Protein AF-A0A363UB83-F1 (afdb_monomer)

Foldseek 3Di:
DDVPDDQDPLNVLLVVCCVVPHVPDDADQADCPDPVADRVRPRRRSNVVCVVVVVDVD

Secondary structure (DSSP, 8-state):
--T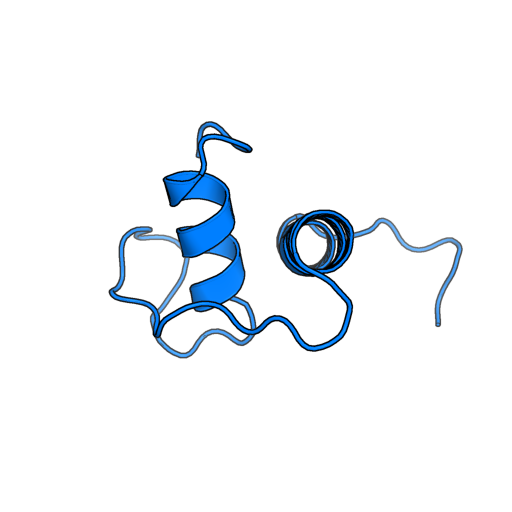TSPPPHHHHHHHHHHHHH-TT--PPPP----TTS-TT-TTHHHHHHHHHTTSS--

Mean predicted aligned error: 3.11 Å

Nearest PDB structures (foldseek):
  6jeo-assembly1_aK  TM=2.735E-01  e=7.307E+00  Nostoc sp. PCC 7120 = FACHB-418

Sequence (58 aa):
FCPDTPVTRAQMAVFLLKSKHGVSYTPPAATGVFTDVPVGYWADKWIEQLAAEGITGG

Radius of gyration: 11.46 Å; Cα contacts (8 Å, |Δi|>4): 46; chains: 1; bounding box: 29×21×28 Å

pLDDT: mean 94.33, std 6.39, range [66.25, 98.19]

Structure (mmCIF, N/CA/C/O backbone):
data_AF-A0A363UB83-F1
#
_entry.id   AF-A0A363UB83-F1
#
loop_
_atom_site.group_PDB
_atom_site.id
_atom_site.type_symbol
_atom_site.label_atom_id
_atom_site.label_alt_id
_atom_site.label_comp_id
_atom_site.label_asym_id
_atom_site.label_entity_id
_atom_site.label_seq_id
_atom_site.pdbx_PDB_ins_code
_atom_site.Cartn_x
_atom_site.Cartn_y
_atom_site.Cartn_z
_atom_site.occupancy
_atom_site.B_iso_or_equiv
_atom_site.auth_seq_id
_atom_site.auth_comp_id
_atom_site.auth_asym_id
_atom_site.auth_atom_id
_atom_site.pdbx_PDB_model_num
ATOM 1 N N . PHE A 1 1 ? 17.991 -0.987 -8.564 1.00 66.25 1 PHE A N 1
ATOM 2 C CA . PHE A 1 1 ? 17.600 -2.390 -8.338 1.00 66.25 1 PHE A CA 1
ATOM 3 C C . PHE A 1 1 ? 18.747 -3.046 -7.591 1.00 66.25 1 PHE A C 1
ATOM 5 O O . PHE A 1 1 ? 19.843 -3.074 -8.132 1.00 66.25 1 PHE A O 1
ATOM 12 N N . CYS A 1 2 ? 18.523 -3.442 -6.337 1.00 76.25 2 CYS A N 1
ATOM 13 C CA . CYS A 1 2 ? 19.532 -4.031 -5.453 1.00 76.25 2 CYS A CA 1
ATOM 14 C C . CYS A 1 2 ? 19.086 -5.473 -5.151 1.00 76.25 2 CYS A C 1
ATOM 16 O O . CYS A 1 2 ? 18.252 -5.659 -4.269 1.00 76.25 2 CYS A O 1
ATOM 18 N N . PRO A 1 3 ? 19.524 -6.476 -5.931 1.00 83.25 3 PRO A N 1
ATOM 19 C CA . PRO A 1 3 ? 18.959 -7.829 -5.867 1.00 83.25 3 PRO A CA 1
ATOM 20 C C . PRO A 1 3 ? 19.233 -8.542 -4.537 1.00 83.25 3 PRO A C 1
ATOM 22 O O . PRO A 1 3 ? 18.424 -9.363 -4.117 1.00 83.25 3 PRO A O 1
ATOM 25 N N . ASP A 1 4 ? 20.329 -8.192 -3.861 1.00 90.31 4 ASP A N 1
ATOM 26 C CA . ASP A 1 4 ? 20.752 -8.836 -2.612 1.00 90.31 4 ASP A CA 1
ATOM 27 C C . ASP A 1 4 ? 20.176 -8.172 -1.352 1.00 90.31 4 ASP A C 1
ATOM 29 O O . ASP A 1 4 ? 20.323 -8.690 -0.245 1.00 90.31 4 ASP A O 1
ATOM 33 N N . THR A 1 5 ? 19.521 -7.011 -1.483 1.00 89.25 5 THR A N 1
ATOM 34 C CA . THR A 1 5 ? 18.879 -6.363 -0.332 1.00 89.25 5 THR A CA 1
ATOM 35 C C . THR A 1 5 ? 17.525 -7.007 -0.044 1.00 89.25 5 THR A C 1
ATOM 37 O O . THR A 1 5 ? 16.722 -7.131 -0.974 1.00 89.25 5 THR A O 1
ATOM 40 N N . PRO A 1 6 ? 17.218 -7.357 1.220 1.00 91.62 6 PRO A N 1
ATOM 41 C CA . PRO A 1 6 ? 15.918 -7.906 1.580 1.00 91.62 6 PRO A CA 1
ATOM 42 C C . PRO A 1 6 ? 14.766 -6.985 1.168 1.00 91.62 6 PRO A C 1
ATOM 44 O O . PRO A 1 6 ? 14.810 -5.773 1.387 1.00 91.62 6 PRO A O 1
ATOM 47 N N . VAL A 1 7 ? 13.712 -7.578 0.608 1.00 92.62 7 VAL A N 1
ATOM 48 C CA . VAL A 1 7 ? 12.478 -6.867 0.263 1.00 92.62 7 VAL A CA 1
ATOM 49 C C . VAL A 1 7 ? 11.733 -6.516 1.547 1.00 92.62 7 VAL A C 1
ATOM 51 O O . VAL A 1 7 ? 11.473 -7.380 2.386 1.00 92.62 7 VAL A O 1
ATOM 54 N N . THR A 1 8 ? 11.362 -5.248 1.708 1.00 94.62 8 THR A N 1
ATOM 55 C CA . THR A 1 8 ? 10.582 -4.815 2.872 1.00 94.62 8 THR A CA 1
ATOM 56 C C . THR A 1 8 ? 9.128 -5.279 2.760 1.00 94.62 8 THR A C 1
ATOM 58 O O . THR A 1 8 ? 8.604 -5.473 1.661 1.00 94.62 8 THR A O 1
ATOM 61 N N . ARG A 1 9 ? 8.421 -5.392 3.892 1.00 94.69 9 ARG A N 1
ATOM 62 C CA . ARG A 1 9 ? 6.978 -5.711 3.907 1.00 94.69 9 ARG A CA 1
ATOM 63 C C . ARG A 1 9 ? 6.162 -4.758 3.017 1.00 94.69 9 ARG A C 1
ATOM 65 O O . ARG A 1 9 ? 5.290 -5.204 2.279 1.00 94.69 9 ARG A O 1
ATOM 72 N N . ALA A 1 10 ? 6.501 -3.467 3.024 1.00 95.75 10 ALA A N 1
ATOM 73 C CA . ALA A 1 10 ? 5.861 -2.450 2.191 1.00 95.75 10 ALA A CA 1
ATOM 74 C C . ALA A 1 10 ? 6.103 -2.671 0.684 1.00 95.75 10 ALA A C 1
ATOM 76 O O . ALA A 1 10 ? 5.179 -2.566 -0.118 1.00 95.75 10 ALA A O 1
ATOM 77 N N . GLN A 1 11 ? 7.327 -3.031 0.286 1.00 96.25 11 GLN A N 1
ATOM 78 C CA . GLN A 1 11 ? 7.633 -3.379 -1.108 1.00 96.25 11 GLN A CA 1
ATOM 79 C C . GLN A 1 11 ? 6.917 -4.664 -1.540 1.00 96.25 11 GLN A C 1
ATOM 81 O O . GLN A 1 11 ? 6.376 -4.726 -2.644 1.00 96.25 11 GLN A O 1
ATOM 86 N N . MET A 1 12 ? 6.856 -5.662 -0.654 1.00 96.62 12 MET A N 1
ATOM 87 C CA . MET A 1 12 ? 6.137 -6.909 -0.911 1.00 96.62 12 MET A CA 1
ATOM 88 C C . MET A 1 12 ? 4.642 -6.662 -1.159 1.00 96.62 12 MET A C 1
ATOM 90 O O . MET A 1 12 ? 4.081 -7.250 -2.080 1.00 96.62 12 MET A O 1
ATOM 94 N N . ALA A 1 13 ? 4.010 -5.743 -0.418 1.00 97.12 13 ALA A N 1
ATOM 95 C CA . ALA A 1 13 ? 2.612 -5.371 -0.643 1.00 97.12 13 ALA A CA 1
ATOM 96 C C . ALA A 1 13 ? 2.355 -4.877 -2.076 1.00 97.12 13 ALA A C 1
ATOM 98 O O . ALA A 1 13 ? 1.398 -5.306 -2.724 1.00 97.12 13 ALA A O 1
ATOM 99 N N . VAL A 1 14 ? 3.250 -4.036 -2.608 1.00 97.19 14 VAL A N 1
ATOM 100 C CA . VAL A 1 14 ? 3.165 -3.550 -3.995 1.00 97.19 14 VAL A CA 1
ATOM 101 C C . VAL A 1 14 ? 3.295 -4.702 -4.990 1.00 97.19 14 VAL A C 1
ATOM 103 O O . VAL A 1 14 ? 2.505 -4.794 -5.932 1.00 97.19 14 VAL A O 1
ATOM 106 N N . PHE A 1 15 ? 4.276 -5.586 -4.793 1.00 96.69 15 PHE A N 1
ATOM 107 C CA . PHE A 1 15 ? 4.514 -6.705 -5.703 1.00 96.69 15 PHE A CA 1
ATOM 108 C C . PHE A 1 15 ? 3.357 -7.697 -5.719 1.00 96.69 15 PHE A C 1
ATOM 110 O O . PHE A 1 15 ? 2.909 -8.071 -6.802 1.00 96.69 15 PHE A O 1
ATOM 117 N N . LEU A 1 16 ? 2.832 -8.084 -4.555 1.00 97.44 16 LEU A N 1
ATOM 118 C CA . LEU A 1 16 ? 1.722 -9.032 -4.461 1.00 97.44 16 LEU A CA 1
ATOM 119 C C . LEU A 1 16 ? 0.451 -8.477 -5.112 1.00 97.44 16 LEU A C 1
ATOM 121 O O . LEU A 1 16 ? -0.159 -9.159 -5.935 1.00 97.44 16 LEU A O 1
ATOM 125 N N . LEU A 1 17 ? 0.088 -7.223 -4.827 1.00 98.19 17 LEU A N 1
ATOM 126 C CA . LEU A 1 17 ? -1.121 -6.617 -5.388 1.00 98.19 17 LEU A CA 1
ATOM 127 C C . LEU A 1 17 ? -1.013 -6.381 -6.899 1.00 98.19 17 LEU A C 1
ATOM 129 O O . LEU A 1 17 ? -1.966 -6.661 -7.622 1.00 98.19 17 LEU A O 1
ATOM 133 N N . LYS A 1 18 ? 0.146 -5.946 -7.415 1.00 98.06 18 LYS A N 1
ATOM 134 C CA . LYS A 1 18 ? 0.353 -5.845 -8.872 1.00 98.06 18 LYS A CA 1
ATOM 135 C C . LYS A 1 18 ? 0.398 -7.209 -9.557 1.00 98.06 18 LYS A C 1
ATOM 137 O O . LYS A 1 18 ? -0.057 -7.323 -10.690 1.00 98.06 18 LYS A O 1
ATOM 142 N N . SER A 1 19 ? 0.917 -8.238 -8.889 1.00 97.62 19 SER A N 1
ATOM 143 C CA . SER A 1 19 ? 0.916 -9.604 -9.430 1.00 97.62 19 SER A CA 1
ATOM 144 C C . SER A 1 19 ? -0.499 -10.178 -9.503 1.00 97.62 19 SER A C 1
ATOM 146 O O . SER A 1 19 ? -0.827 -10.869 -10.461 1.00 97.62 19 SER A O 1
ATOM 148 N N . LYS A 1 20 ? -1.351 -9.862 -8.519 1.00 97.81 20 LYS A N 1
ATOM 149 C CA . LYS A 1 20 ? -2.740 -10.329 -8.452 1.00 97.81 20 LYS A CA 1
ATOM 150 C C . LYS A 1 20 ? -3.680 -9.575 -9.399 1.00 97.81 20 LYS A C 1
ATOM 152 O O . LYS A 1 20 ? -4.484 -10.205 -10.077 1.00 97.81 20 LYS A O 1
ATOM 157 N N . HIS A 1 21 ? -3.587 -8.245 -9.445 1.00 98.00 21 HIS A N 1
ATOM 158 C CA . HIS A 1 21 ? -4.547 -7.379 -10.152 1.00 98.00 21 HIS A CA 1
ATOM 159 C C . HIS A 1 21 ? -4.021 -6.795 -11.469 1.00 98.00 21 HIS A C 1
ATOM 161 O O . HIS A 1 21 ? -4.763 -6.147 -12.204 1.00 98.00 21 HIS A O 1
ATOM 167 N N . GLY A 1 22 ? -2.742 -7.007 -11.776 1.00 98.12 22 GLY A N 1
ATOM 168 C CA . GLY A 1 22 ? -2.073 -6.485 -12.963 1.00 98.12 22 GLY A CA 1
ATOM 169 C C . GLY A 1 22 ? -1.215 -5.245 -12.697 1.00 98.12 22 GLY A C 1
ATOM 170 O O . GLY A 1 22 ? -1.367 -4.513 -11.717 1.00 98.12 22 GLY A O 1
ATOM 171 N N . VAL A 1 23 ? -0.285 -4.981 -13.620 1.00 96.25 23 VAL A N 1
ATOM 172 C CA . VAL A 1 23 ? 0.748 -3.938 -13.471 1.00 96.25 23 VAL A CA 1
ATOM 173 C C . VAL A 1 23 ? 0.190 -2.515 -13.381 1.00 96.25 23 VAL A C 1
ATOM 175 O O . VAL A 1 23 ? 0.835 -1.651 -12.785 1.00 96.25 23 VAL A O 1
ATOM 178 N N . SER A 1 24 ? -1.001 -2.266 -13.927 1.00 97.19 24 SER A N 1
ATOM 179 C CA . SER A 1 24 ? -1.699 -0.975 -13.878 1.00 97.19 24 SER A CA 1
ATOM 180 C C . SER A 1 24 ? -2.534 -0.778 -12.612 1.00 97.19 24 SER A C 1
ATOM 182 O O . SER A 1 24 ? -3.033 0.324 -12.384 1.00 97.19 24 SER A O 1
ATOM 184 N N . TYR A 1 25 ? -2.678 -1.809 -11.775 1.00 98.00 25 TYR A N 1
ATOM 185 C CA . TYR A 1 25 ? -3.469 -1.713 -10.558 1.00 98.00 25 TYR A CA 1
ATOM 186 C C . TYR A 1 25 ? -2.926 -0.633 -9.619 1.00 98.00 25 TYR A C 1
ATOM 188 O O . TYR A 1 25 ? -1.707 -0.485 -9.446 1.00 98.00 25 TYR A O 1
ATOM 196 N N . THR A 1 26 ? -3.860 0.104 -9.019 1.00 97.50 26 THR A N 1
ATOM 197 C CA . THR A 1 26 ? -3.624 1.091 -7.968 1.00 97.50 26 THR A CA 1
ATOM 198 C C . THR A 1 26 ? -4.706 0.912 -6.901 1.00 97.50 26 THR A C 1
ATOM 200 O O . THR A 1 26 ? -5.885 0.970 -7.253 1.00 97.50 26 THR A O 1
ATOM 203 N N . PRO A 1 27 ? -4.338 0.706 -5.624 1.00 97.38 27 PRO A N 1
ATOM 204 C CA . PRO A 1 27 ? -5.313 0.570 -4.549 1.00 97.38 27 PRO A CA 1
ATOM 205 C C . PRO A 1 27 ? -6.121 1.854 -4.295 1.00 97.38 27 PRO A C 1
ATOM 207 O O . PRO A 1 27 ? -5.650 2.944 -4.653 1.00 97.38 27 PRO A O 1
ATOM 210 N N . PRO A 1 28 ? -7.286 1.749 -3.625 1.00 97.31 28 PRO A N 1
ATOM 211 C CA . PRO A 1 28 ? -8.008 2.894 -3.067 1.00 97.31 28 PRO A CA 1
ATOM 212 C C . PRO A 1 28 ? -7.132 3.738 -2.130 1.00 97.31 28 PRO A C 1
ATOM 214 O O . PRO A 1 28 ? -6.101 3.275 -1.653 1.00 97.31 28 PRO A O 1
ATOM 217 N N . ALA A 1 29 ? -7.527 4.984 -1.861 1.00 97.06 29 ALA A N 1
ATOM 218 C CA . ALA A 1 29 ? -6.805 5.829 -0.908 1.00 97.06 29 ALA A CA 1
ATOM 219 C C . ALA A 1 29 ? -6.801 5.206 0.500 1.00 97.06 29 ALA A C 1
ATOM 221 O O . ALA A 1 29 ? -7.805 4.629 0.918 1.00 97.06 29 ALA A O 1
ATOM 222 N N . ALA A 1 30 ? -5.683 5.352 1.215 1.00 96.56 30 ALA A N 1
ATOM 223 C CA . ALA A 1 30 ? -5.564 4.890 2.592 1.00 96.56 30 ALA A CA 1
ATOM 224 C C . ALA A 1 30 ? -6.496 5.674 3.525 1.00 96.56 30 ALA A C 1
ATOM 226 O O . ALA A 1 30 ? -6.740 6.868 3.333 1.00 96.56 30 ALA A O 1
ATOM 227 N N . THR A 1 31 ? -6.984 4.991 4.553 1.00 96.31 31 THR A N 1
ATOM 228 C CA . THR A 1 31 ? -7.924 5.518 5.551 1.00 96.31 31 THR A CA 1
ATOM 229 C C . THR A 1 31 ? -7.337 5.583 6.961 1.00 96.31 31 THR A C 1
ATOM 231 O O . THR A 1 31 ? -7.967 6.152 7.849 1.00 96.31 31 THR A O 1
ATOM 234 N N . GLY A 1 32 ? -6.120 5.073 7.165 1.00 95.38 32 GLY A N 1
ATOM 235 C CA . GLY A 1 32 ? -5.428 5.072 8.451 1.00 95.38 32 GLY A CA 1
ATOM 236 C C . GLY A 1 32 ? -5.791 3.872 9.322 1.00 95.38 32 GLY A C 1
ATOM 237 O O . GLY A 1 32 ? -6.072 4.039 10.505 1.00 95.38 32 GLY A O 1
ATOM 238 N N . VAL A 1 33 ? -5.812 2.667 8.746 1.00 95.06 33 VAL A N 1
ATOM 239 C CA . VAL A 1 33 ? -6.189 1.426 9.457 1.00 95.06 33 VAL A CA 1
ATOM 240 C C . VAL A 1 33 ? -5.117 0.986 10.460 1.00 95.06 33 VAL A C 1
ATOM 242 O O . VAL A 1 33 ? -5.435 0.430 11.511 1.00 95.06 33 VAL A O 1
ATOM 245 N N . PHE A 1 34 ? -3.846 1.237 10.148 1.00 94.75 34 PHE A N 1
ATOM 246 C CA . PHE A 1 34 ? -2.703 0.825 10.958 1.00 94.75 34 PHE A CA 1
ATOM 247 C C . PHE A 1 34 ? -2.136 2.008 11.743 1.00 94.75 34 PHE A C 1
ATOM 249 O O . PHE A 1 34 ? -1.866 3.066 11.182 1.00 94.75 34 PHE A O 1
ATOM 256 N N . THR A 1 35 ? -1.918 1.834 13.047 1.00 95.06 35 THR A N 1
ATOM 257 C CA . THR A 1 35 ? -1.399 2.902 13.920 1.00 95.06 35 THR A CA 1
ATOM 258 C C . THR A 1 35 ? 0.093 3.169 13.723 1.00 95.06 35 THR A C 1
ATOM 260 O O . THR A 1 35 ? 0.568 4.259 14.035 1.00 95.06 35 THR A O 1
ATOM 263 N N . ASP A 1 36 ? 0.831 2.196 13.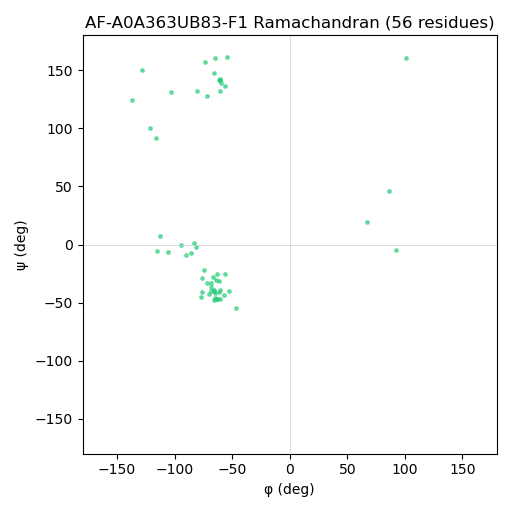192 1.00 94.56 36 ASP A N 1
ATOM 264 C CA . ASP A 1 36 ? 2.257 2.261 12.872 1.00 94.56 36 ASP A CA 1
ATOM 265 C C . ASP A 1 36 ? 2.537 2.652 1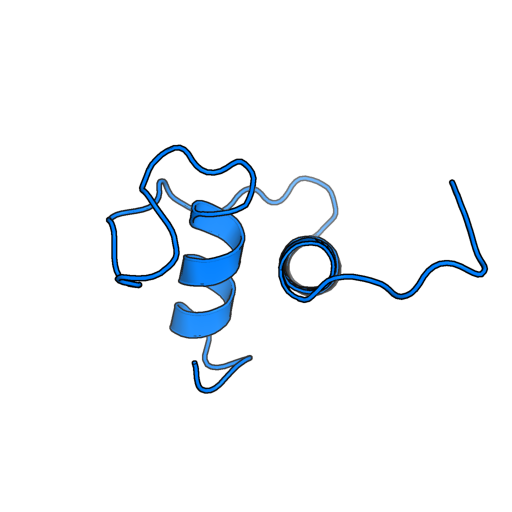1.409 1.00 94.56 36 ASP A C 1
ATOM 267 O O . ASP A 1 36 ? 3.697 2.809 11.021 1.00 94.56 36 ASP A O 1
ATOM 271 N N . VAL A 1 37 ? 1.492 2.873 10.604 1.00 95.00 37 VAL A N 1
ATOM 272 C CA . VAL A 1 37 ? 1.599 3.352 9.220 1.00 95.00 37 VAL A CA 1
ATOM 273 C C . VAL A 1 37 ? 0.829 4.667 9.078 1.00 95.00 37 VAL A C 1
ATOM 275 O O . VAL A 1 37 ? -0.391 4.659 8.930 1.00 95.00 37 VAL A O 1
ATOM 278 N N . PRO A 1 38 ? 1.517 5.823 9.100 1.00 96.12 38 PRO A N 1
ATOM 279 C CA . PRO A 1 38 ? 0.864 7.112 8.911 1.00 96.12 38 PRO A CA 1
ATOM 280 C C . PRO A 1 38 ? 0.181 7.215 7.543 1.00 96.12 38 PRO A C 1
ATOM 282 O O . PRO A 1 38 ? 0.751 6.815 6.525 1.00 96.12 38 PRO A O 1
ATOM 285 N N . VAL A 1 39 ? -0.998 7.840 7.501 1.00 95.44 39 VAL A N 1
ATO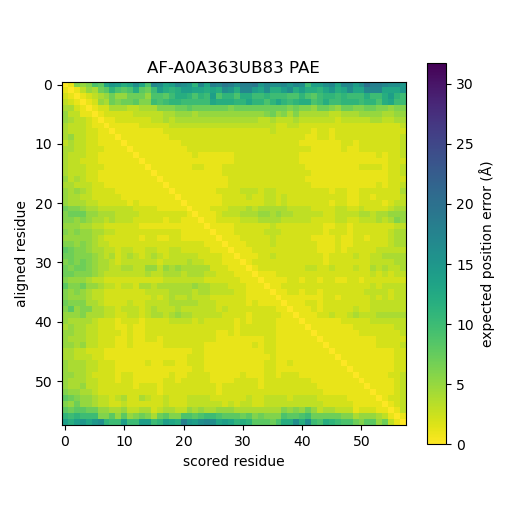M 286 C CA . VAL A 1 39 ? -1.631 8.240 6.235 1.00 95.44 39 VAL A CA 1
ATOM 287 C C . VAL A 1 39 ? -0.709 9.221 5.506 1.00 95.44 39 VAL A C 1
ATOM 289 O O . VAL A 1 39 ? -0.18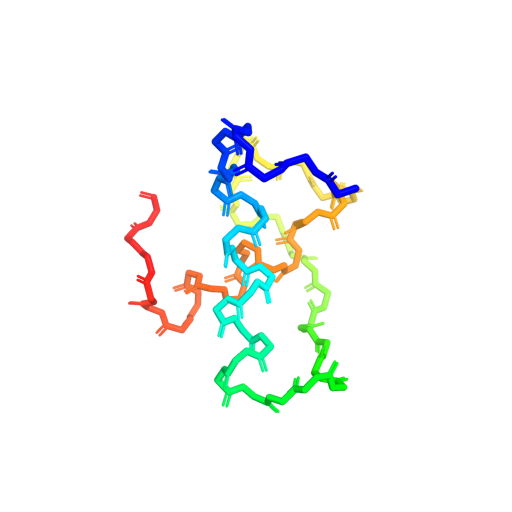9 10.165 6.102 1.00 95.44 39 VAL A O 1
ATOM 292 N N . GLY A 1 40 ? -0.483 8.988 4.216 1.00 94.81 40 GLY A N 1
ATOM 293 C CA . GLY A 1 40 ? 0.502 9.695 3.399 1.00 94.81 40 GLY A CA 1
ATOM 294 C C . GLY A 1 40 ? 1.871 9.009 3.343 1.00 94.81 40 GLY A C 1
ATOM 295 O O . GLY A 1 40 ? 2.739 9.454 2.588 1.00 94.81 40 GLY A O 1
ATOM 296 N N . TYR A 1 41 ? 2.088 7.920 4.091 1.00 97.19 41 TYR A N 1
ATOM 297 C CA . TYR A 1 41 ? 3.249 7.059 3.878 1.00 97.19 41 TYR A CA 1
ATOM 298 C C . TYR A 1 41 ? 3.210 6.464 2.465 1.00 97.19 41 TYR A C 1
ATOM 300 O O . TYR A 1 41 ? 2.160 6.068 1.981 1.00 97.19 41 TYR A O 1
ATOM 308 N N . TRP A 1 42 ? 4.359 6.342 1.794 1.00 97.50 42 TRP A N 1
ATOM 309 C CA . TRP A 1 42 ? 4.414 5.991 0.363 1.00 97.50 42 TRP A CA 1
ATOM 310 C C . TRP A 1 42 ? 3.704 4.673 -0.014 1.00 97.50 42 TRP A C 1
ATOM 312 O O . TRP A 1 42 ? 3.301 4.500 -1.167 1.00 97.50 42 TRP A O 1
ATOM 322 N N . ALA A 1 43 ? 3.580 3.741 0.938 1.00 97.19 43 ALA A N 1
ATOM 323 C CA . ALA A 1 43 ? 2.943 2.440 0.753 1.00 97.19 43 ALA A CA 1
ATOM 324 C C . ALA A 1 43 ? 1.637 2.260 1.540 1.00 97.19 43 ALA A C 1
ATOM 326 O O . ALA A 1 43 ? 1.113 1.148 1.547 1.00 97.19 43 ALA A O 1
ATOM 327 N N . ASP A 1 44 ? 1.116 3.303 2.189 1.00 97.69 44 ASP A N 1
ATOM 328 C CA . ASP A 1 44 ? -0.070 3.239 3.056 1.00 97.69 44 ASP A CA 1
ATOM 329 C C . ASP A 1 44 ? -1.238 2.469 2.415 1.00 97.69 44 ASP A C 1
ATOM 331 O O . ASP A 1 44 ? -1.676 1.439 2.923 1.00 97.69 44 ASP A O 1
ATOM 335 N N . LYS A 1 45 ? -1.644 2.872 1.212 1.00 97.94 45 LYS A N 1
ATOM 336 C CA . LYS A 1 45 ? -2.745 2.281 0.453 1.00 97.94 45 LYS A CA 1
ATOM 337 C C . LYS A 1 45 ? -2.500 0.835 0.041 1.00 97.94 45 LYS A C 1
ATOM 339 O O . LYS A 1 45 ? -3.434 0.054 -0.096 1.00 97.94 45 LYS A O 1
ATOM 344 N N . TRP A 1 46 ? -1.241 0.469 -0.186 1.00 98.12 46 TRP A N 1
ATOM 345 C CA . TRP A 1 46 ? -0.873 -0.890 -0.572 1.00 98.12 46 TRP A CA 1
ATOM 346 C C . TRP A 1 46 ? -0.919 -1.822 0.629 1.00 98.12 46 TRP A C 1
ATOM 348 O O . TRP A 1 46 ? -1.396 -2.944 0.505 1.00 98.12 46 TRP A O 1
ATOM 358 N N . ILE A 1 47 ? -0.450 -1.351 1.784 1.00 97.44 47 ILE A N 1
ATOM 359 C CA . ILE A 1 47 ? -0.478 -2.103 3.039 1.00 97.44 47 ILE A CA 1
ATOM 360 C C . ILE A 1 47 ? -1.931 -2.325 3.474 1.00 97.44 47 ILE A C 1
ATOM 362 O O . ILE A 1 47 ? -2.316 -3.461 3.743 1.00 97.44 47 ILE A O 1
ATOM 366 N N . GLU A 1 48 ? -2.755 -1.273 3.461 1.00 97.12 48 GLU A N 1
ATOM 367 C CA . GLU A 1 48 ? -4.179 -1.375 3.800 1.00 97.12 48 GLU A CA 1
ATOM 368 C C . GLU A 1 48 ? -4.932 -2.316 2.867 1.00 97.12 48 GLU A C 1
ATOM 370 O O . GLU A 1 48 ? -5.645 -3.197 3.338 1.00 97.12 48 GLU A O 1
ATOM 375 N N . GLN A 1 49 ? -4.734 -2.197 1.554 1.00 97.81 49 GLN A N 1
ATOM 376 C CA . GLN A 1 49 ? -5.412 -3.067 0.599 1.00 97.81 49 GLN A CA 1
ATOM 377 C C . GLN A 1 49 ? -4.975 -4.530 0.727 1.00 97.81 49 GLN A C 1
ATOM 379 O O . GLN A 1 49 ? -5.803 -5.433 0.622 1.00 97.81 49 GLN A O 1
ATOM 384 N N . LEU A 1 50 ? -3.687 -4.786 0.972 1.00 97.31 50 LEU A N 1
ATOM 385 C CA . LEU A 1 50 ? -3.176 -6.144 1.162 1.00 97.31 50 LEU A CA 1
ATOM 386 C C . LEU A 1 50 ? -3.826 -6.813 2.384 1.00 97.31 50 LEU A C 1
ATOM 388 O O . LEU A 1 50 ? -4.191 -7.990 2.326 1.00 97.31 50 LEU A O 1
ATOM 392 N N . ALA A 1 51 ? -4.002 -6.051 3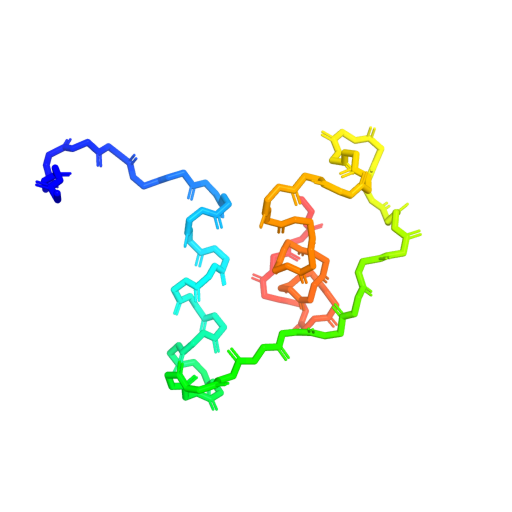.465 1.00 96.44 51 ALA A N 1
ATOM 393 C CA . ALA A 1 51 ? -4.699 -6.498 4.663 1.00 96.44 51 ALA A CA 1
ATOM 394 C C . ALA A 1 51 ? -6.211 -6.650 4.439 1.00 96.44 51 ALA A C 1
ATOM 396 O O . ALA A 1 51 ? -6.786 -7.657 4.842 1.00 96.44 51 ALA A O 1
ATOM 397 N N . ALA A 1 52 ? -6.848 -5.708 3.737 1.00 96.06 52 ALA A N 1
ATOM 398 C CA . ALA A 1 52 ? -8.270 -5.765 3.395 1.00 96.06 52 ALA A CA 1
ATOM 399 C C . ALA A 1 52 ? -8.618 -6.989 2.528 1.00 96.06 52 ALA A C 1
ATOM 401 O O . ALA A 1 52 ? -9.707 -7.546 2.642 1.00 96.06 52 ALA A O 1
ATOM 402 N N . GLU A 1 53 ? -7.682 -7.447 1.693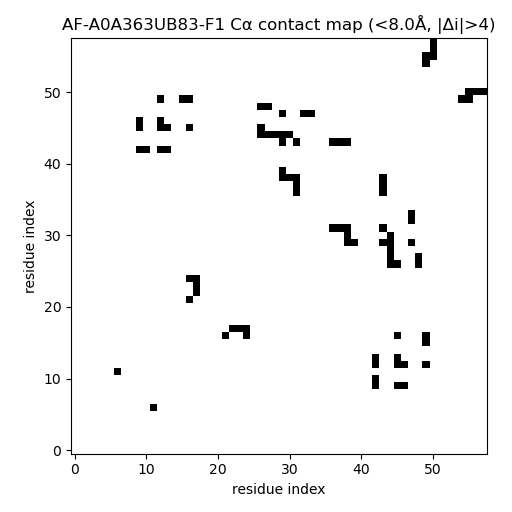 1.00 96.69 53 GLU A N 1
ATOM 403 C CA . GLU A 1 53 ? -7.814 -8.679 0.907 1.00 96.69 53 GLU A CA 1
ATOM 404 C C . GLU A 1 53 ? -7.456 -9.956 1.683 1.00 96.69 53 GLU A C 1
ATOM 406 O O . GLU A 1 53 ? -7.488 -11.047 1.108 1.00 96.69 53 GLU A O 1
ATOM 411 N N . GLY A 1 54 ? -7.099 -9.840 2.966 1.00 95.69 54 GLY A N 1
ATOM 412 C CA . GLY A 1 54 ? -6.755 -10.968 3.831 1.00 95.69 54 GLY A CA 1
ATOM 413 C C . GLY A 1 54 ? -5.466 -11.688 3.432 1.00 95.69 54 GLY A C 1
ATOM 414 O O . GLY A 1 54 ? -5.266 -12.838 3.816 1.00 95.69 54 GLY A O 1
ATOM 415 N N . ILE A 1 55 ? -4.592 -11.045 2.647 1.00 94.62 55 ILE A N 1
ATOM 416 C CA . ILE A 1 55 ? -3.321 -11.646 2.212 1.00 94.62 55 ILE A CA 1
ATOM 417 C C . ILE A 1 55 ? -2.299 -11.633 3.361 1.00 94.62 55 ILE A C 1
ATOM 419 O O . ILE A 1 55 ? -1.443 -12.513 3.445 1.00 94.62 55 ILE A O 1
ATOM 423 N N . THR A 1 56 ? -2.403 -10.668 4.276 1.00 90.31 56 THR A N 1
ATOM 424 C CA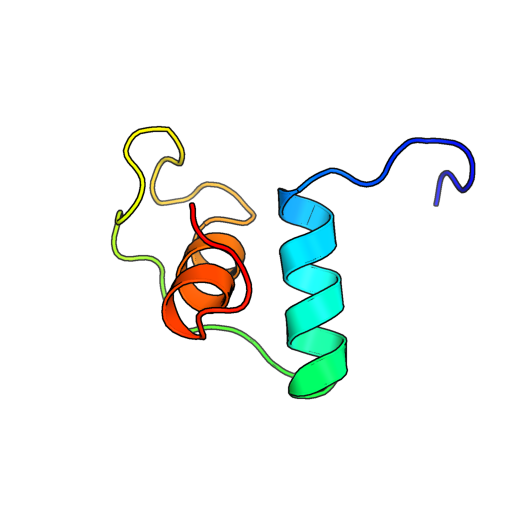 . THR A 1 56 ? -1.604 -10.600 5.508 1.00 90.31 56 THR A CA 1
ATOM 425 C C . THR A 1 56 ? -2.499 -10.431 6.728 1.00 90.31 56 THR A C 1
ATOM 427 O O . THR A 1 56 ? -3.542 -9.794 6.632 1.00 90.31 56 THR A O 1
ATOM 430 N N . GLY A 1 57 ? -2.065 -10.937 7.884 1.00 82.81 57 GLY A N 1
ATOM 431 C CA . GLY A 1 57 ? -2.830 -10.859 9.137 1.00 82.81 57 GLY A CA 1
ATOM 432 C C . GLY A 1 57 ? -2.731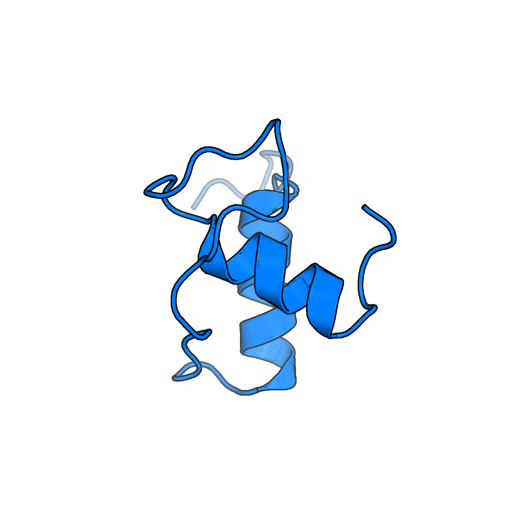 -9.535 9.908 1.00 82.81 57 GLY A C 1
ATOM 433 O O . GLY A 1 57 ? -3.385 -9.413 10.940 1.00 82.81 57 GLY A O 1
ATOM 434 N N . GLY A 1 58 ? -1.932 -8.574 9.428 1.00 69.56 58 GLY A N 1
ATOM 435 C CA . GLY A 1 58 ? -1.435 -7.446 10.232 1.00 69.56 58 GLY A CA 1
ATOM 436 C C . GLY A 1 58 ? -0.005 -7.694 10.682 1.00 69.56 58 GLY A C 1
ATOM 437 O O . GLY A 1 58 ? 0.268 -8.770 11.250 1.00 69.56 58 GLY A O 1
#

Solvent-accessible surface area (backbone atoms only — not comparable to full-atom values): 3732 Å² total; per-residue (Å²): 138,66,90,86,57,83,82,47,74,61,56,46,28,50,53,53,50,27,69,73,68,33,86,83,57,74,67,65,84,59,86,54,90,47,93,92,45,55,72,85,44,97,44,35,26,35,49,52,46,37,38,75,70,63,78,43,93,122